Protein AF-A0A9D2HPB6-F1 (afdb_monomer_lite)

pLDDT: mean 78.41, std 18.16, range [33.0, 97.31]

Foldseek 3Di:
DQQDKDKDAAACVPADDCPCPVPDHFHDPVNVVVVVQVSCCVRVVFHWPDFPDKDFDATHHHGFIKIKDKDFDDVVVVPPDDDQFADWGKMKMWIAGPPDPVTGDTGMIGMITTGGPPDDDPDDD

InterPro domains:
  IPR029069 HotDog domain superfamily [SSF54637] (10-64)
  IPR054545 ApeI dehydratase-like [PF22818] (7-71)

Secondary structure (DSSP, 8-state):
-PPPPEEEE--HHHH--TTSSTTS----HHHHHHHHHHHHHHHHTS-EEEEEEEEE-SPPPTT-EEEEEEEPPPGGGT-S-S-TTSSPEEEEEEEEE-S-TTTPPEEEEEEEEEPPTT-------

Organism: NCBI:txid2838534

Structure (mmCIF, N/CA/C/O backbone):
data_AF-A0A9D2HPB6-F1
#
_entry.id   AF-A0A9D2HPB6-F1
#
loop_
_atom_site.group_PDB
_atom_site.id
_atom_site.type_symbol
_atom_site.label_atom_id
_atom_site.label_alt_id
_atom_site.label_comp_id
_atom_site.label_asym_id
_atom_site.label_entity_id
_atom_site.label_seq_id
_atom_site.pdbx_PDB_ins_code
_atom_site.Cartn_x
_atom_site.Cartn_y
_atom_site.Cartn_z
_atom_site.occupancy
_atom_site.B_iso_or_equiv
_atom_site.auth_seq_id
_atom_site.auth_comp_id
_atom_site.auth_asym_id
_atom_site.auth_atom_id
_atom_site.pdbx_PDB_model_num
ATOM 1 N N . MET A 1 1 ? -6.452 -11.604 15.422 1.00 51.53 1 MET A N 1
ATOM 2 C CA . MET A 1 1 ? -5.249 -12.047 14.684 1.00 51.53 1 MET A CA 1
ATOM 3 C C . MET A 1 1 ? -4.631 -10.817 14.036 1.00 51.53 1 MET A C 1
ATOM 5 O O . MET A 1 1 ? -5.397 -10.052 13.460 1.00 51.53 1 MET A O 1
ATOM 9 N N . PRO A 1 2 ? -3.322 -10.550 14.184 1.00 64.62 2 PRO A N 1
ATOM 10 C CA . PRO A 1 2 ? -2.700 -9.433 13.479 1.00 64.62 2 PRO A CA 1
ATOM 11 C C . PRO A 1 2 ? -2.823 -9.659 11.962 1.00 64.62 2 PRO A C 1
ATOM 13 O O . PRO A 1 2 ? -2.719 -10.808 11.519 1.00 64.62 2 PRO A O 1
ATOM 16 N N . PRO A 1 3 ? -3.077 -8.605 11.171 1.00 77.38 3 PRO A N 1
ATOM 17 C CA . PRO A 1 3 ? -3.176 -8.734 9.724 1.00 77.38 3 PRO A CA 1
ATOM 18 C C . PRO A 1 3 ? -1.850 -9.241 9.159 1.00 77.38 3 PRO A C 1
ATOM 20 O O . PRO A 1 3 ? -0.775 -8.746 9.509 1.00 77.38 3 PRO A O 1
ATOM 23 N N . GLN A 1 4 ? -1.943 -10.247 8.295 1.00 85.81 4 GLN A N 1
ATOM 24 C CA . GLN A 1 4 ? -0.778 -10.835 7.648 1.00 85.81 4 GLN A CA 1
ATOM 25 C C . GLN A 1 4 ? -0.176 -9.857 6.629 1.00 85.81 4 GLN A C 1
ATOM 27 O O . GLN A 1 4 ? -0.897 -9.009 6.088 1.00 85.81 4 GLN A O 1
ATOM 32 N N . PRO A 1 5 ? 1.135 -9.958 6.347 1.00 88.94 5 PRO A N 1
ATOM 33 C CA . PRO A 1 5 ? 1.723 -9.253 5.222 1.00 88.94 5 PRO A CA 1
ATOM 34 C C . PRO A 1 5 ? 1.014 -9.616 3.912 1.00 88.94 5 PRO A C 1
ATOM 36 O O . PRO A 1 5 ? 0.631 -10.767 3.708 1.00 88.94 5 PRO A O 1
ATOM 39 N N . VAL A 1 6 ? 0.857 -8.636 3.024 1.00 91.31 6 VAL A N 1
ATOM 40 C CA . VAL A 1 6 ? 0.159 -8.805 1.741 1.00 91.31 6 VAL A CA 1
ATOM 41 C C . VAL A 1 6 ? 1.174 -8.782 0.608 1.00 91.31 6 VAL A C 1
ATOM 43 O O . VAL A 1 6 ? 1.916 -7.809 0.463 1.00 91.31 6 VAL A O 1
ATOM 46 N N . ASP A 1 7 ? 1.200 -9.837 -0.203 1.00 92.12 7 ASP A N 1
ATOM 47 C CA . ASP A 1 7 ? 2.003 -9.866 -1.423 1.00 92.12 7 ASP A CA 1
ATOM 48 C C . ASP A 1 7 ? 1.349 -9.016 -2.515 1.00 92.12 7 ASP A C 1
ATOM 50 O O . ASP A 1 7 ? 0.141 -9.068 -2.745 1.00 92.12 7 ASP A O 1
ATOM 54 N N . MET A 1 8 ? 2.162 -8.201 -3.179 1.00 89.19 8 MET A N 1
ATOM 55 C CA . MET A 1 8 ? 1.727 -7.226 -4.171 1.00 89.19 8 MET A CA 1
ATOM 56 C C . MET A 1 8 ? 2.561 -7.336 -5.436 1.00 89.19 8 MET A C 1
ATOM 58 O O . MET A 1 8 ? 3.787 -7.467 -5.397 1.00 89.19 8 MET A O 1
ATOM 62 N N . ARG A 1 9 ? 1.881 -7.211 -6.577 1.00 87.31 9 ARG A N 1
ATOM 63 C CA . ARG A 1 9 ? 2.519 -7.110 -7.884 1.00 87.31 9 ARG A CA 1
ATOM 64 C C . ARG A 1 9 ? 1.809 -6.062 -8.723 1.00 87.31 9 ARG A C 1
ATOM 66 O O . ARG A 1 9 ? 0.603 -6.137 -8.939 1.00 87.31 9 ARG A O 1
ATOM 73 N N . PHE A 1 10 ? 2.573 -5.096 -9.215 1.00 82.06 10 PHE A N 1
ATOM 74 C CA . PHE A 1 10 ? 2.054 -4.013 -10.045 1.00 82.06 10 PHE A CA 1
ATOM 75 C C . PHE A 1 10 ? 2.195 -4.404 -11.513 1.00 82.06 10 PHE A C 1
ATOM 77 O O . PHE A 1 10 ? 3.288 -4.329 -12.072 1.00 82.06 10 PHE A O 1
ATOM 84 N N . ALA A 1 11 ? 1.116 -4.8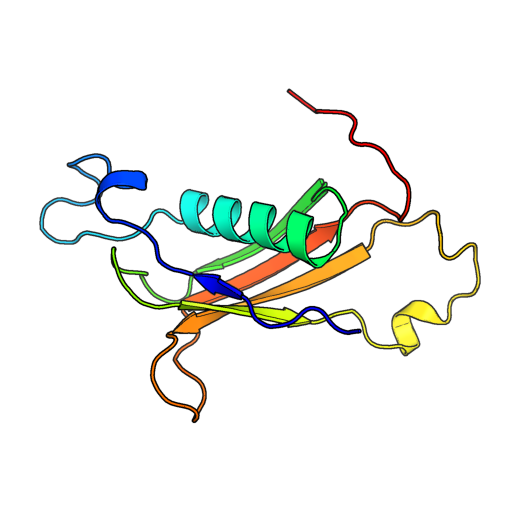95 -12.125 1.00 74.94 11 ALA A N 1
ATOM 85 C CA . ALA A 1 11 ? 1.149 -5.327 -13.519 1.00 74.94 11 ALA A CA 1
ATOM 86 C C . ALA A 1 11 ? 1.498 -4.148 -14.452 1.00 74.94 11 ALA A C 1
ATOM 88 O O . ALA A 1 11 ? 0.906 -3.077 -14.302 1.00 74.94 11 ALA A O 1
ATOM 89 N N . PRO A 1 12 ? 2.400 -4.332 -15.436 1.00 65.50 12 PRO A N 1
ATOM 90 C CA . PRO A 1 12 ? 2.790 -3.265 -16.359 1.00 65.50 12 PRO A CA 1
ATOM 91 C C . PRO A 1 12 ? 1.606 -2.617 -17.082 1.00 65.50 12 PRO A C 1
ATOM 93 O O . PRO A 1 12 ? 1.521 -1.399 -17.130 1.00 65.50 12 PRO A O 1
ATOM 96 N N . ALA A 1 13 ? 0.644 -3.411 -17.553 1.00 65.06 13 ALA A N 1
ATOM 97 C CA . ALA A 1 13 ? -0.509 -2.901 -18.296 1.00 65.06 13 ALA A CA 1
ATOM 98 C C . ALA A 1 13 ? -1.556 -2.172 -17.429 1.00 65.06 13 ALA A C 1
ATOM 100 O O . ALA A 1 13 ? -2.386 -1.444 -17.958 1.00 65.06 13 ALA A O 1
ATOM 101 N N . ALA A 1 14 ? -1.554 -2.373 -16.106 1.00 62.31 14 ALA A N 1
ATOM 102 C CA . ALA A 1 14 ? -2.636 -1.901 -15.237 1.00 62.31 14 ALA A CA 1
ATOM 103 C C . ALA A 1 14 ? -2.441 -0.464 -14.720 1.00 62.31 14 ALA A C 1
ATOM 105 O O . ALA A 1 14 ? -3.396 0.143 -14.242 1.00 62.31 14 ALA A O 1
ATOM 106 N N . PHE A 1 15 ? -1.218 0.072 -14.785 1.00 56.72 15 PHE A N 1
ATOM 107 C CA . PHE A 1 15 ? -0.860 1.328 -14.106 1.00 56.72 15 PHE A CA 1
ATOM 108 C C . PHE A 1 15 ? 0.022 2.262 -14.936 1.00 56.72 15 PHE A C 1
ATOM 110 O O . PHE A 1 15 ? 0.229 3.415 -14.558 1.00 56.72 15 PHE A O 1
ATOM 117 N N . MET A 1 16 ? 0.556 1.772 -16.053 1.00 61.06 16 MET A N 1
ATOM 118 C CA . MET A 1 16 ? 1.483 2.517 -16.887 1.00 61.06 16 MET A CA 1
ATOM 119 C C . MET A 1 16 ? 0.695 3.139 -18.033 1.00 61.06 16 MET A C 1
ATOM 121 O O . MET A 1 16 ? 0.278 2.444 -18.956 1.00 61.06 16 MET A O 1
ATOM 125 N N . ARG A 1 17 ? 0.507 4.460 -17.996 1.00 59.16 17 ARG A N 1
ATOM 126 C CA . ARG A 1 17 ? 0.392 5.193 -19.263 1.00 59.16 17 ARG A CA 1
ATOM 127 C C . ARG A 1 17 ? 1.732 4.995 -19.976 1.00 59.16 17 ARG A C 1
ATOM 129 O O . ARG A 1 17 ? 2.758 4.981 -19.292 1.00 59.16 17 ARG A O 1
ATOM 136 N N . GLU A 1 18 ? 1.723 4.812 -21.296 1.00 58.84 18 GLU A N 1
ATOM 137 C CA . GLU A 1 18 ? 2.926 4.499 -22.098 1.00 58.84 18 GLU A CA 1
ATOM 138 C C . GLU A 1 18 ? 4.111 5.450 -21.807 1.00 58.84 18 GLU A C 1
ATOM 140 O O . GLU A 1 18 ? 5.268 5.047 -21.908 1.00 58.84 18 GLU A O 1
ATOM 145 N N . ASP A 1 19 ? 3.824 6.649 -21.285 1.00 64.19 19 ASP A N 1
ATOM 146 C CA . ASP A 1 19 ? 4.781 7.717 -21.000 1.00 64.19 19 ASP A CA 1
ATOM 147 C C . ASP A 1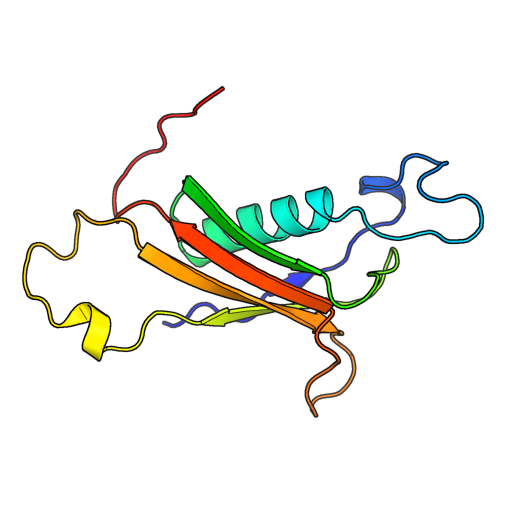 19 ? 5.174 7.906 -19.513 1.00 64.19 19 ASP A C 1
ATOM 149 O O . ASP A 1 19 ? 5.653 8.979 -19.142 1.00 64.19 19 ASP A O 1
ATOM 153 N N . HIS A 1 20 ? 4.996 6.923 -18.618 1.00 68.62 20 HIS A N 1
ATOM 154 C CA . HIS A 1 20 ? 5.439 7.039 -17.209 1.00 68.62 20 HIS A CA 1
ATOM 155 C C . HIS A 1 20 ? 6.502 6.003 -16.792 1.00 68.62 20 HIS A C 1
ATOM 157 O O . HIS A 1 20 ? 6.207 4.985 -16.177 1.00 68.62 20 HIS A O 1
ATOM 163 N N . PHE A 1 21 ? 7.788 6.206 -17.065 1.00 66.44 21 PHE A N 1
ATOM 164 C CA . PHE A 1 21 ? 8.402 7.205 -17.942 1.00 66.44 21 PHE A CA 1
ATOM 165 C C . PHE A 1 21 ? 9.029 6.482 -19.143 1.00 66.44 21 PHE A C 1
ATOM 167 O O . PHE A 1 21 ? 9.504 5.351 -18.960 1.00 66.44 21 PHE A O 1
ATOM 174 N N . PRO A 1 22 ? 9.104 7.098 -20.339 1.00 70.75 22 PRO A N 1
ATOM 175 C CA . PRO A 1 22 ? 9.765 6.483 -21.485 1.00 70.75 22 PRO A CA 1
ATOM 176 C C . PRO A 1 22 ? 11.201 6.068 -21.129 1.00 70.75 22 PRO A C 1
ATOM 178 O O . PRO A 1 22 ? 11.957 6.846 -20.551 1.00 70.75 22 PRO A O 1
ATOM 181 N N . GLY A 1 23 ? 11.569 4.816 -21.415 1.00 74.31 23 GLY A N 1
ATOM 182 C CA . GLY A 1 23 ? 12.905 4.261 -21.141 1.00 74.31 23 GLY A CA 1
ATOM 183 C C . GLY A 1 23 ? 13.231 3.957 -19.669 1.00 74.31 23 GLY A C 1
ATOM 184 O O . GLY A 1 23 ? 14.212 3.267 -19.398 1.00 74.31 23 GLY A O 1
ATOM 185 N N . ALA A 1 24 ? 12.415 4.398 -18.707 1.00 79.12 24 ALA A N 1
ATOM 186 C CA . ALA A 1 24 ? 12.643 4.170 -17.279 1.00 79.12 24 ALA A CA 1
ATOM 187 C C . ALA A 1 24 ? 11.328 3.911 -16.516 1.00 79.12 24 ALA A C 1
ATOM 189 O O . ALA A 1 24 ? 10.991 4.659 -15.594 1.00 79.12 24 ALA A O 1
ATOM 190 N N . PRO A 1 25 ? 10.592 2.834 -16.844 1.00 82.38 25 PRO A N 1
ATOM 191 C CA . PRO A 1 25 ? 9.271 2.580 -16.286 1.00 82.38 25 PRO A CA 1
ATOM 192 C C . PRO A 1 25 ? 9.300 2.436 -14.758 1.00 82.38 25 PRO A C 1
ATOM 194 O O . PRO A 1 25 ? 10.102 1.668 -14.208 1.00 82.38 25 PRO A O 1
ATOM 197 N N . CYS A 1 26 ? 8.419 3.151 -14.060 1.00 87.50 26 CYS 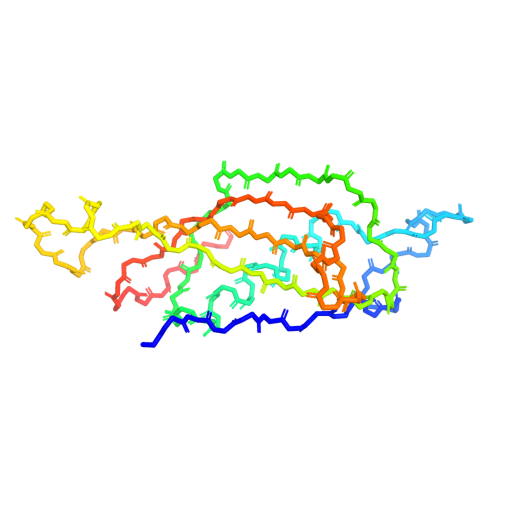A N 1
ATOM 198 C CA . CYS A 1 26 ? 8.225 3.016 -12.620 1.00 87.50 26 CYS A CA 1
ATOM 199 C C . CYS A 1 26 ? 6.747 3.168 -12.253 1.00 87.50 26 CYS A C 1
ATOM 201 O O . CYS A 1 26 ? 5.972 3.801 -12.958 1.00 87.50 26 CYS A O 1
ATOM 203 N N . VAL A 1 27 ? 6.347 2.545 -11.149 1.00 88.81 27 VAL A N 1
ATOM 204 C CA . VAL A 1 27 ? 4.970 2.614 -10.663 1.00 88.81 27 VAL A CA 1
ATOM 205 C C . VAL A 1 27 ? 4.735 3.993 -10.031 1.00 88.81 27 VAL A C 1
ATOM 207 O O . VAL A 1 27 ? 5.490 4.365 -9.124 1.00 88.81 27 VAL A O 1
ATOM 210 N N . PRO A 1 28 ? 3.684 4.734 -10.436 1.00 89.75 28 PRO A N 1
ATOM 211 C CA . PRO A 1 28 ? 3.347 6.012 -9.821 1.00 89.75 28 PRO A CA 1
ATOM 212 C C . PRO A 1 28 ? 3.091 5.879 -8.315 1.00 89.75 28 PRO A C 1
ATOM 214 O O . PRO A 1 28 ? 2.433 4.937 -7.865 1.00 89.75 28 PRO A O 1
ATOM 217 N N . GLY A 1 29 ? 3.511 6.875 -7.530 1.00 90.88 29 GLY A N 1
ATOM 218 C CA . GLY A 1 29 ? 3.266 6.896 -6.081 1.00 90.88 29 GLY A CA 1
ATOM 219 C C . GLY A 1 29 ? 1.778 6.804 -5.712 1.00 90.88 29 GLY A C 1
ATOM 220 O O . GLY A 1 29 ? 1.425 6.126 -4.752 1.00 90.88 29 GLY A O 1
ATOM 221 N N . SER A 1 30 ? 0.890 7.401 -6.512 1.00 90.94 30 SER A N 1
ATOM 222 C CA . SER A 1 30 ? -0.567 7.295 -6.342 1.00 90.94 30 SER A CA 1
ATOM 223 C C . SER A 1 30 ? -1.085 5.862 -6.498 1.00 90.94 30 SER A C 1
ATOM 225 O O . SER A 1 30 ? -1.956 5.446 -5.739 1.00 90.94 30 SER A O 1
ATOM 227 N N . CYS A 1 31 ? -0.516 5.075 -7.417 1.00 90.44 31 CYS A N 1
ATOM 228 C CA . CYS A 1 31 ? -0.871 3.664 -7.594 1.00 90.44 31 CYS A CA 1
ATOM 229 C C . CYS A 1 31 ? -0.429 2.824 -6.390 1.00 90.44 31 CYS A C 1
ATOM 231 O O . CYS A 1 31 ? -1.152 1.923 -5.963 1.00 90.44 31 CYS A O 1
ATOM 233 N N . LEU A 1 32 ? 0.730 3.147 -5.803 1.00 92.56 32 LEU A N 1
ATOM 234 C CA . LEU A 1 32 ? 1.183 2.519 -4.559 1.00 92.56 32 LEU A CA 1
ATOM 235 C C . LEU A 1 32 ? 0.225 2.837 -3.403 1.00 92.56 32 LEU A C 1
ATOM 237 O O . LEU A 1 32 ? -0.151 1.931 -2.663 1.00 92.56 32 LEU A O 1
ATOM 241 N N . LEU A 1 33 ? -0.199 4.097 -3.261 1.00 94.56 33 LEU A N 1
ATOM 242 C CA . LEU A 1 33 ? -1.138 4.503 -2.210 1.00 94.56 33 LEU A CA 1
ATOM 243 C C . LEU A 1 33 ? -2.514 3.860 -2.375 1.00 94.56 33 LEU A C 1
ATOM 245 O O . LEU A 1 33 ? -3.082 3.409 -1.387 1.00 94.56 33 LEU A O 1
ATOM 249 N N . GLU A 1 34 ? -3.023 3.751 -3.600 1.00 93.44 34 GLU A N 1
ATOM 250 C CA . GLU A 1 34 ? -4.289 3.067 -3.870 1.00 93.44 34 GLU A CA 1
ATOM 251 C C . GLU A 1 34 ? -4.207 1.565 -3.549 1.00 93.44 34 GLU A C 1
ATOM 253 O O . GLU A 1 34 ? -5.125 1.006 -2.947 1.00 93.44 34 GLU A O 1
ATOM 258 N N . ALA A 1 35 ? -3.090 0.905 -3.876 1.00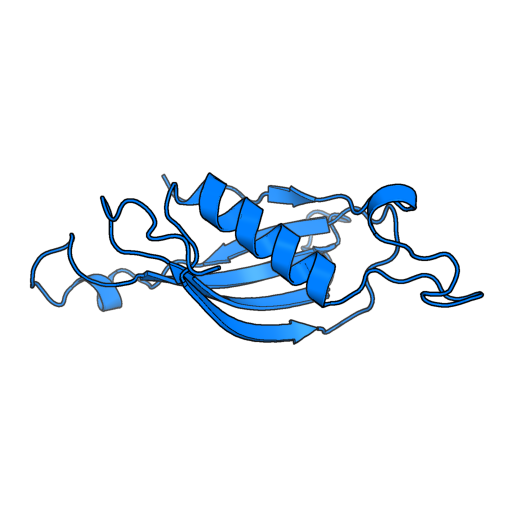 92.69 35 ALA A N 1
ATOM 259 C CA . ALA A 1 35 ? -2.870 -0.493 -3.505 1.00 92.69 35 ALA A CA 1
ATOM 260 C C . ALA A 1 35 ? -2.786 -0.677 -1.981 1.00 92.69 35 ALA A C 1
ATOM 262 O O . ALA A 1 35 ? -3.398 -1.595 -1.435 1.00 92.69 35 ALA A O 1
ATOM 263 N N . VAL A 1 36 ? -2.082 0.224 -1.287 1.00 94.44 36 VAL A N 1
ATOM 264 C CA . VAL A 1 36 ? -2.017 0.260 0.181 1.00 94.44 36 VAL A CA 1
ATOM 265 C C . VAL A 1 36 ? -3.406 0.481 0.784 1.00 94.44 36 VAL A C 1
ATOM 267 O O . VAL A 1 36 ? -3.773 -0.230 1.717 1.00 94.44 36 VAL A O 1
ATOM 270 N N . ARG A 1 37 ? -4.200 1.408 0.232 1.00 94.88 37 ARG A N 1
ATOM 271 C CA . ARG A 1 37 ? -5.573 1.692 0.668 1.00 94.88 37 ARG A CA 1
ATOM 272 C C . ARG A 1 37 ? -6.447 0.445 0.569 1.00 94.88 37 ARG A C 1
ATOM 274 O O . ARG A 1 37 ? -6.996 0.014 1.577 1.00 94.88 37 ARG A O 1
ATOM 281 N N . ARG A 1 38 ? -6.518 -0.178 -0.613 1.00 93.44 38 ARG A N 1
ATOM 282 C CA . ARG A 1 38 ? -7.317 -1.397 -0.842 1.00 93.44 38 ARG A CA 1
ATOM 283 C C . ARG A 1 38 ? -6.888 -2.543 0.066 1.00 93.44 38 ARG A C 1
ATOM 285 O O . ARG A 1 38 ? -7.736 -3.215 0.646 1.00 93.44 38 ARG A O 1
ATOM 292 N N . ALA A 1 39 ? -5.581 -2.752 0.216 1.00 92.94 39 ALA A N 1
ATOM 293 C CA . ALA A 1 39 ? -5.061 -3.809 1.073 1.00 92.94 39 ALA A CA 1
ATOM 294 C C . ALA A 1 39 ? -5.361 -3.550 2.554 1.00 92.94 39 ALA A C 1
ATOM 296 O O . ALA A 1 39 ? -5.670 -4.493 3.276 1.00 92.94 39 ALA A O 1
ATOM 297 N N . ALA A 1 40 ? -5.321 -2.294 3.007 1.00 91.75 40 ALA A N 1
ATOM 298 C CA . ALA A 1 40 ? -5.706 -1.936 4.367 1.00 91.75 40 ALA A CA 1
ATOM 299 C C . ALA A 1 40 ? -7.209 -2.158 4.590 1.00 91.75 40 ALA A C 1
ATOM 301 O O . ALA A 1 40 ? -7.597 -2.796 5.565 1.00 91.75 40 ALA A O 1
ATOM 302 N N . GLU A 1 41 ? -8.061 -1.707 3.671 1.00 91.94 41 GLU A N 1
ATOM 303 C CA . GLU A 1 41 ? -9.511 -1.901 3.787 1.00 91.94 41 GLU A CA 1
ATOM 304 C C . GLU A 1 41 ? -9.894 -3.378 3.866 1.00 91.94 41 GLU A C 1
ATOM 306 O O . GLU A 1 41 ? -10.739 -3.754 4.678 1.00 91.94 41 GLU A O 1
ATOM 311 N N . GLN A 1 42 ? -9.217 -4.224 3.087 1.00 90.50 42 GLN A N 1
ATOM 312 C CA . GLN A 1 42 ? -9.379 -5.675 3.138 1.00 90.50 42 GLN A CA 1
ATOM 313 C C . GLN A 1 42 ? -8.831 -6.273 4.440 1.00 90.50 42 GLN A C 1
ATOM 315 O O . GLN A 1 42 ? -9.528 -7.036 5.105 1.00 90.50 42 GLN A O 1
ATOM 320 N N . ALA A 1 43 ? -7.604 -5.919 4.832 1.00 89.12 43 ALA A N 1
ATOM 321 C CA . ALA A 1 43 ? -6.933 -6.492 5.999 1.00 89.12 43 ALA A CA 1
ATOM 322 C C . ALA A 1 43 ? -7.604 -6.118 7.330 1.00 89.12 43 ALA A C 1
ATOM 324 O O . ALA A 1 43 ? -7.566 -6.898 8.281 1.00 89.12 43 ALA A O 1
ATOM 325 N N . PHE A 1 44 ? -8.208 -4.929 7.404 1.00 87.06 44 PHE A N 1
ATOM 326 C CA . PHE A 1 44 ? -8.829 -4.400 8.618 1.00 87.06 44 PHE A CA 1
ATOM 327 C C . PHE A 1 44 ? -10.360 -4.393 8.581 1.00 87.06 44 PHE A C 1
ATOM 329 O O . PHE A 1 44 ? -10.971 -4.038 9.590 1.00 87.06 44 PHE A O 1
ATOM 336 N N . ALA A 1 45 ? -10.975 -4.764 7.450 1.00 88.69 45 ALA A N 1
ATOM 337 C CA . ALA A 1 45 ? -12.421 -4.706 7.218 1.00 88.69 45 ALA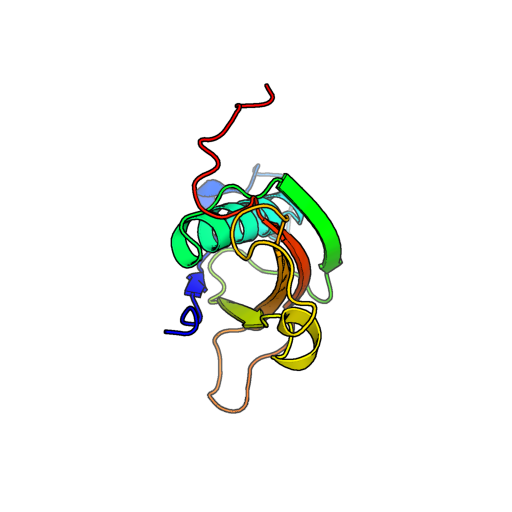 A CA 1
ATOM 338 C C . ALA A 1 45 ? -13.036 -3.336 7.582 1.00 88.69 45 ALA A C 1
ATOM 340 O O . ALA A 1 45 ? -14.115 -3.251 8.170 1.00 88.69 45 ALA A O 1
ATOM 341 N N . ARG A 1 46 ? -12.307 -2.253 7.281 1.00 87.62 46 ARG A N 1
ATOM 342 C CA . ARG A 1 46 ? -12.638 -0.869 7.658 1.00 87.62 46 ARG A CA 1
ATOM 343 C C . ARG A 1 46 ? -12.221 0.097 6.551 1.00 87.62 46 ARG A C 1
ATOM 345 O O . ARG A 1 46 ? -11.104 -0.046 6.062 1.00 87.62 46 ARG A O 1
ATOM 352 N N . PRO A 1 47 ? -13.039 1.107 6.210 1.00 91.62 47 PRO A N 1
ATOM 353 C CA . PRO A 1 47 ? -12.643 2.151 5.270 1.00 91.62 47 PRO A CA 1
ATOM 354 C C . PRO A 1 47 ? -11.369 2.879 5.711 1.00 91.62 47 PRO A C 1
ATOM 356 O O . PRO A 1 47 ? -11.201 3.183 6.899 1.00 91.62 47 PRO A O 1
ATOM 359 N N . VAL A 1 48 ? -10.505 3.214 4.754 1.00 92.88 48 VAL A N 1
ATOM 360 C CA . VAL A 1 48 ? -9.416 4.172 4.975 1.00 92.88 48 VAL A CA 1
ATOM 361 C C . VAL A 1 48 ? -9.992 5.575 4.828 1.00 92.88 48 VAL A C 1
ATOM 363 O O . VAL A 1 48 ? -10.570 5.908 3.800 1.00 92.88 48 VAL A O 1
ATOM 366 N N . LEU A 1 49 ? -9.829 6.402 5.858 1.00 94.12 49 LEU A N 1
ATOM 367 C CA . LEU A 1 49 ? -10.284 7.792 5.863 1.00 94.12 49 LEU A CA 1
ATOM 368 C C . LEU A 1 49 ? -9.263 8.718 5.201 1.00 94.12 49 LEU A C 1
ATOM 370 O O . LEU A 1 49 ? -9.636 9.616 4.458 1.00 94.12 49 LEU A O 1
ATOM 374 N N . GLU A 1 50 ? -7.974 8.507 5.476 1.00 93.50 50 GLU A N 1
ATOM 375 C CA . GLU A 1 50 ? -6.895 9.289 4.869 1.00 93.50 50 GLU A CA 1
ATOM 376 C C . GLU A 1 50 ? -5.547 8.557 4.930 1.00 93.50 50 GLU A C 1
ATOM 378 O O . GLU A 1 50 ? -5.323 7.666 5.761 1.00 93.50 50 GLU A O 1
ATOM 383 N N . VAL A 1 51 ? -4.615 9.027 4.100 1.00 94.31 51 VAL A N 1
ATOM 384 C CA . VAL A 1 51 ? -3.179 8.770 4.237 1.00 94.31 51 VAL A CA 1
ATOM 385 C C . VAL A 1 51 ? -2.560 9.945 4.997 1.00 94.31 51 VAL A C 1
ATOM 387 O O . VAL A 1 51 ? -2.430 11.030 4.439 1.00 94.31 51 VAL A O 1
ATOM 390 N N . THR A 1 52 ? -2.175 9.755 6.262 1.00 94.00 52 THR A N 1
ATOM 391 C CA . THR A 1 52 ? -1.594 10.837 7.085 1.00 94.00 52 THR A CA 1
ATOM 392 C C . THR A 1 52 ? -0.144 11.128 6.721 1.00 94.00 52 THR A C 1
ATOM 394 O O . THR A 1 52 ? 0.326 12.253 6.858 1.00 94.00 52 THR A O 1
ATOM 397 N N . GLN A 1 53 ? 0.590 10.107 6.278 1.00 95.31 53 GLN A N 1
ATOM 398 C CA . GLN A 1 53 ? 1.979 10.239 5.862 1.00 95.31 53 GLN A CA 1
ATOM 399 C C . GLN A 1 53 ? 2.308 9.190 4.802 1.00 95.31 53 GLN A C 1
ATOM 401 O O . GLN A 1 53 ? 1.922 8.031 4.933 1.00 95.31 53 GLN A O 1
ATOM 406 N N . ALA A 1 54 ? 3.099 9.571 3.802 1.00 96.75 54 ALA A N 1
ATOM 407 C CA . ALA A 1 54 ? 3.704 8.649 2.851 1.00 96.75 54 ALA A CA 1
ATOM 408 C C . ALA A 1 54 ? 5.124 9.104 2.503 1.00 96.75 54 ALA A C 1
ATOM 410 O O . ALA A 1 54 ? 5.375 10.288 2.284 1.00 96.75 54 ALA A O 1
ATOM 411 N N . ARG A 1 55 ? 6.066 8.162 2.464 1.00 97.31 55 ARG A N 1
ATOM 412 C CA . ARG A 1 55 ? 7.458 8.386 2.065 1.00 97.31 55 ARG A CA 1
ATOM 413 C C . ARG A 1 55 ? 7.869 7.309 1.070 1.00 97.31 55 ARG A C 1
ATOM 415 O O . ARG A 1 55 ? 7.941 6.133 1.423 1.00 97.31 55 ARG A O 1
ATOM 422 N N . PHE A 1 56 ? 8.171 7.718 -0.158 1.00 96.25 56 PHE A N 1
ATOM 423 C CA . PHE A 1 56 ? 8.703 6.847 -1.205 1.00 96.25 56 PHE A CA 1
ATOM 424 C C . PHE A 1 56 ? 10.230 6.864 -1.132 1.00 96.25 56 PHE A C 1
ATOM 426 O O . PHE A 1 56 ? 10.849 7.923 -1.201 1.00 96.25 56 PHE A O 1
ATOM 433 N N . ARG A 1 57 ? 10.839 5.699 -0.909 1.00 95.44 57 ARG A N 1
ATOM 434 C CA . ARG A 1 57 ? 12.284 5.558 -0.672 1.00 95.44 57 ARG A CA 1
ATOM 435 C C . ARG A 1 57 ? 13.025 5.080 -1.913 1.00 95.44 57 ARG A C 1
ATOM 437 O O . ARG A 1 57 ? 14.177 5.454 -2.110 1.00 95.44 57 ARG A O 1
ATOM 444 N N . ARG A 1 58 ? 12.382 4.234 -2.719 1.00 93.56 58 ARG A N 1
ATOM 445 C CA . ARG A 1 58 ? 12.936 3.656 -3.947 1.00 93.56 58 ARG A CA 1
ATOM 446 C C . ARG A 1 58 ? 11.845 3.525 -4.999 1.00 93.56 58 ARG A C 1
ATOM 448 O O . ARG A 1 58 ? 10.670 3.384 -4.662 1.00 93.56 58 ARG A O 1
ATOM 455 N N . PHE A 1 59 ? 12.246 3.546 -6.267 1.00 91.44 59 PHE A N 1
ATOM 456 C CA . PHE A 1 59 ? 11.328 3.268 -7.363 1.00 91.44 59 PHE A CA 1
ATOM 457 C C . PHE A 1 59 ? 10.885 1.812 -7.332 1.00 91.44 59 PHE A C 1
ATOM 459 O O . PHE A 1 59 ? 11.709 0.907 -7.216 1.00 91.44 59 PHE A O 1
ATOM 466 N N . VAL A 1 60 ? 9.582 1.611 -7.495 1.00 90.38 60 VAL A N 1
ATOM 467 C CA . VAL A 1 60 ? 9.004 0.296 -7.748 1.00 90.38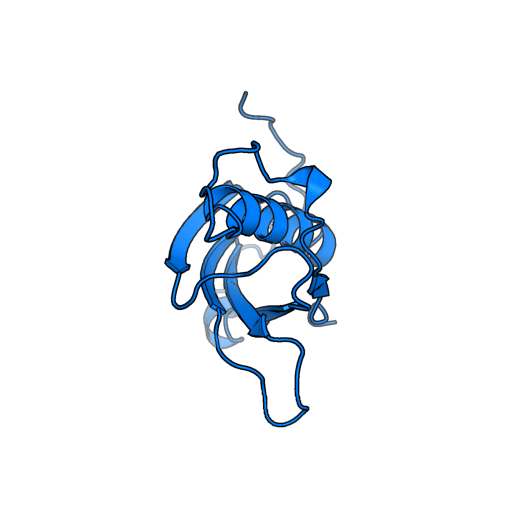 60 VAL A CA 1
ATOM 468 C C . VAL A 1 60 ? 8.912 0.117 -9.256 1.00 90.38 60 VAL A C 1
ATOM 470 O O . VAL A 1 60 ? 8.368 0.975 -9.953 1.00 90.38 60 VAL A O 1
ATOM 473 N N . ARG A 1 61 ? 9.470 -0.973 -9.779 1.00 88.50 61 ARG A N 1
ATOM 474 C CA . ARG A 1 61 ? 9.383 -1.322 -11.199 1.00 88.50 61 ARG A CA 1
ATOM 475 C C . ARG A 1 61 ? 8.094 -2.100 -11.477 1.00 88.50 61 ARG A C 1
ATOM 477 O O . ARG A 1 61 ? 7.654 -2.877 -10.627 1.00 88.50 61 ARG A O 1
ATOM 484 N N . PRO A 1 62 ? 7.493 -1.957 -12.666 1.00 86.94 62 PRO A N 1
ATOM 485 C CA . PRO A 1 62 ? 6.401 -2.831 -13.068 1.00 86.94 62 PRO A CA 1
ATOM 486 C C . PRO A 1 62 ? 6.801 -4.307 -13.003 1.00 86.94 62 PRO A C 1
ATOM 488 O O . PRO A 1 62 ? 7.909 -4.686 -13.371 1.00 86.94 62 PRO A O 1
ATOM 491 N N . GLY A 1 63 ? 5.899 -5.147 -12.507 1.00 85.81 63 GLY A N 1
ATOM 492 C CA . GLY A 1 63 ? 6.119 -6.580 -12.331 1.00 85.81 63 GLY A CA 1
ATOM 493 C C . GLY A 1 63 ? 7.006 -6.962 -11.142 1.00 85.81 63 GLY A C 1
ATOM 494 O O . GLY A 1 63 ? 7.067 -8.158 -10.845 1.00 85.81 63 GLY A O 1
ATOM 495 N N . GLN A 1 64 ? 7.632 -5.996 -10.454 1.00 87.81 64 GLN A N 1
ATOM 496 C CA . GLN A 1 64 ? 8.426 -6.228 -9.246 1.00 87.81 64 GLN A CA 1
ATOM 497 C C . GLN A 1 64 ? 7.557 -6.852 -8.151 1.00 87.81 64 GLN A C 1
ATOM 499 O O . GLN A 1 64 ? 6.430 -6.414 -7.910 1.00 87.81 64 GLN A O 1
ATOM 504 N N . ALA A 1 65 ? 8.085 -7.889 -7.502 1.00 90.25 65 ALA A N 1
ATOM 505 C CA . ALA A 1 65 ? 7.432 -8.525 -6.370 1.00 90.25 65 ALA A CA 1
ATOM 506 C C . ALA A 1 65 ? 7.661 -7.687 -5.106 1.00 90.25 65 ALA A C 1
ATOM 508 O O . ALA A 1 65 ? 8.803 -7.400 -4.727 1.00 90.25 65 ALA A O 1
ATOM 509 N N . CYS A 1 66 ? 6.570 -7.298 -4.455 1.00 92.12 66 CYS A N 1
ATOM 510 C CA . CYS A 1 66 ? 6.586 -6.489 -3.247 1.00 92.12 66 CYS A CA 1
ATOM 511 C C . CYS A 1 66 ? 5.767 -7.160 -2.145 1.00 92.12 66 CYS A C 1
ATOM 513 O O . CYS A 1 66 ? 4.857 -7.936 -2.420 1.00 92.12 66 CYS A O 1
ATOM 515 N N . ARG A 1 67 ? 6.060 -6.812 -0.895 1.00 93.75 67 ARG A N 1
ATOM 516 C CA . ARG A 1 67 ? 5.301 -7.251 0.274 1.00 93.75 67 ARG A CA 1
ATOM 517 C C . ARG A 1 67 ? 4.981 -6.060 1.166 1.00 93.75 67 ARG A C 1
ATOM 519 O O . ARG A 1 67 ? 5.866 -5.267 1.498 1.00 93.75 67 ARG A O 1
ATOM 526 N N . LEU A 1 68 ? 3.712 -5.924 1.529 1.00 93.81 68 LEU A N 1
ATOM 527 C CA . LEU A 1 68 ? 3.201 -4.870 2.394 1.00 93.81 68 LEU A CA 1
ATOM 528 C C . LEU A 1 68 ? 3.051 -5.389 3.822 1.00 93.81 68 LEU A C 1
ATOM 530 O O . LEU A 1 68 ? 2.428 -6.420 4.052 1.00 93.81 68 LEU A O 1
ATOM 534 N N . TYR A 1 69 ? 3.608 -4.652 4.774 1.00 93.12 69 TYR A N 1
ATOM 535 C CA . TYR A 1 69 ? 3.586 -4.963 6.197 1.00 93.12 69 TYR A CA 1
ATOM 536 C C . TYR A 1 69 ? 2.791 -3.914 6.962 1.00 93.12 69 TYR A C 1
ATOM 538 O O . TYR A 1 69 ? 2.854 -2.725 6.639 1.00 93.12 69 TYR A O 1
ATOM 546 N N . TRP A 1 70 ? 2.130 -4.352 8.030 1.00 92.25 70 TRP A N 1
ATOM 547 C CA . TRP A 1 70 ? 1.329 -3.511 8.913 1.00 92.25 70 TRP A CA 1
ATOM 548 C C . TRP A 1 70 ? 1.955 -3.429 10.300 1.00 92.25 70 TRP A C 1
ATOM 550 O O . TRP A 1 70 ? 2.467 -4.419 10.823 1.00 92.25 70 TRP A O 1
ATOM 560 N N . LYS A 1 71 ? 1.859 -2.261 10.929 1.00 89.19 71 LYS A N 1
ATOM 561 C CA . LYS A 1 71 ? 2.160 -2.076 12.345 1.00 89.19 71 LYS A CA 1
ATOM 562 C C . LYS A 1 71 ? 0.981 -1.380 13.009 1.00 89.19 71 LYS A C 1
ATOM 564 O O . LYS A 1 71 ? 0.650 -0.240 12.683 1.00 89.19 71 LYS A O 1
ATOM 569 N N . LEU A 1 72 ? 0.357 -2.095 13.937 1.00 82.06 72 LEU A N 1
ATOM 570 C CA . LEU A 1 72 ? -0.683 -1.556 14.802 1.00 82.06 72 LEU A CA 1
ATOM 571 C C . LEU A 1 72 ? -0.058 -0.707 15.923 1.00 82.06 72 LEU A C 1
ATOM 573 O O . LEU A 1 72 ? 1.090 -0.962 16.310 1.00 82.06 72 LEU A O 1
ATOM 577 N N . PRO A 1 73 ? -0.792 0.276 16.471 1.00 72.94 73 PRO A N 1
ATOM 578 C CA . PRO A 1 73 ? -0.407 0.940 17.709 1.00 72.94 73 PRO A CA 1
ATOM 579 C C . PRO A 1 73 ? -0.213 -0.108 18.812 1.00 72.94 73 PRO A C 1
ATOM 581 O O . PRO A 1 73 ? -0.980 -1.066 18.902 1.00 72.94 73 PRO A O 1
ATOM 584 N N . GLY A 1 74 ? 0.830 0.045 19.631 1.00 62.56 74 GLY A N 1
ATOM 585 C CA . GLY A 1 74 ? 1.081 -0.874 20.742 1.00 62.56 74 GLY A CA 1
ATOM 586 C C . GLY A 1 74 ? -0.040 -0.837 21.795 1.00 62.56 74 GLY A C 1
ATOM 587 O O . GLY A 1 74 ? -0.782 0.144 21.858 1.00 62.56 74 GLY A O 1
ATOM 588 N N . PRO A 1 75 ? -0.140 -1.857 22.668 1.00 53.38 75 PRO A N 1
ATOM 589 C CA . PRO A 1 75 ? -1.211 -1.978 23.665 1.00 53.38 75 PRO A CA 1
ATOM 590 C C . PRO A 1 75 ? -1.318 -0.770 24.613 1.00 53.38 75 PRO A C 1
ATOM 592 O O . PRO A 1 75 ? -2.416 -0.418 25.029 1.00 53.38 75 PRO A O 1
ATOM 595 N N . ALA A 1 76 ? -0.217 -0.058 24.877 1.00 46.47 76 ALA A N 1
ATOM 596 C CA . ALA A 1 76 ? -0.223 1.164 25.686 1.00 46.47 76 ALA A CA 1
ATOM 597 C C . ALA A 1 76 ? -1.024 2.328 25.062 1.00 46.47 76 ALA A C 1
ATOM 599 O O . ALA A 1 76 ? -1.501 3.191 25.789 1.00 46.47 76 ALA A O 1
ATOM 600 N N . ALA A 1 77 ? -1.218 2.348 23.738 1.00 47.47 77 ALA A N 1
ATOM 601 C CA . ALA A 1 77 ? -2.074 3.334 23.070 1.00 47.47 77 ALA A CA 1
ATOM 602 C C . ALA A 1 77 ? -3.571 2.965 23.129 1.00 47.47 77 ALA A C 1
ATOM 604 O O . ALA A 1 77 ? -4.418 3.807 22.846 1.00 47.47 77 ALA A O 1
ATOM 605 N N . VAL A 1 78 ? -3.895 1.717 23.491 1.00 49.78 78 VAL A N 1
ATOM 606 C CA . VAL A 1 78 ? -5.265 1.179 23.572 1.00 49.78 78 VAL A CA 1
ATOM 607 C C . VAL A 1 78 ? -5.818 1.253 25.009 1.00 49.78 78 VAL A C 1
ATOM 609 O O . VAL A 1 78 ? -7.019 1.143 25.216 1.00 49.78 78 VAL A O 1
ATOM 612 N N . MET A 1 79 ? -4.967 1.506 26.013 1.00 38.06 79 MET A N 1
ATOM 613 C CA . MET A 1 79 ? -5.327 1.497 27.443 1.00 38.06 79 MET A CA 1
ATOM 614 C C . MET A 1 79 ? -6.002 2.774 27.979 1.00 38.06 79 MET A C 1
ATOM 616 O O . MET A 1 79 ? -6.265 2.869 29.178 1.00 38.06 79 MET A O 1
ATOM 620 N N . SER A 1 80 ? -6.336 3.741 27.126 1.00 45.12 80 SER A N 1
ATOM 621 C CA . SER A 1 80 ? -7.197 4.862 27.518 1.00 45.12 80 SER A CA 1
ATOM 622 C C . SER A 1 80 ? -8.654 4.419 27.406 1.00 45.12 80 SER A C 1
ATOM 624 O O . SER A 1 80 ? -9.290 4.615 26.374 1.00 45.12 80 SER A O 1
ATOM 626 N N . GLY A 1 81 ? -9.154 3.751 28.446 1.00 40.72 81 GLY A N 1
ATOM 627 C CA . GLY A 1 81 ? -10.518 3.233 28.526 1.00 40.72 81 GLY A CA 1
ATOM 628 C C . GLY A 1 81 ? -11.586 4.305 28.289 1.00 40.72 81 GLY A C 1
ATOM 629 O O . GLY A 1 81 ? -12.006 4.992 29.212 1.00 40.72 81 GLY A O 1
ATOM 630 N N . ALA A 1 82 ? -12.046 4.413 27.046 1.00 38.12 82 ALA A N 1
ATOM 631 C CA . ALA A 1 82 ? -13.278 5.076 26.650 1.00 38.12 82 ALA A CA 1
ATOM 632 C C . ALA A 1 82 ? -13.721 4.467 25.310 1.00 38.12 82 ALA A C 1
ATOM 634 O O . ALA A 1 82 ? -13.081 4.695 24.291 1.00 38.12 82 ALA A O 1
ATOM 635 N N . ALA A 1 83 ? -14.783 3.655 25.333 1.00 42.97 83 ALA A N 1
ATOM 636 C CA . ALA A 1 83 ? -15.504 3.136 24.164 1.00 42.97 83 ALA A CA 1
ATOM 637 C C . ALA A 1 83 ? -14.621 2.695 22.969 1.00 42.97 83 ALA A C 1
ATOM 639 O O . ALA A 1 83 ? -14.437 3.426 21.995 1.00 42.97 83 ALA A O 1
ATOM 640 N N . GLU A 1 84 ? -14.171 1.438 22.996 1.00 48.41 84 GLU A N 1
ATOM 641 C CA . GLU A 1 84 ? -13.341 0.758 21.978 1.00 48.41 84 GLU A CA 1
ATOM 642 C C . GLU A 1 84 ? -13.931 0.749 20.538 1.00 48.41 84 GLU A C 1
ATOM 644 O O . GLU A 1 84 ? -13.305 0.276 19.591 1.00 48.41 84 GLU A O 1
ATOM 649 N N . ALA A 1 85 ? -15.130 1.307 20.340 1.00 51.53 85 ALA A N 1
ATOM 650 C CA . ALA A 1 85 ? -15.869 1.315 19.081 1.00 51.53 85 ALA A CA 1
ATOM 651 C C . ALA A 1 85 ? -15.946 2.682 18.365 1.00 51.53 85 ALA A C 1
ATOM 653 O O . ALA A 1 85 ? -16.435 2.718 17.241 1.00 51.53 85 ALA A O 1
ATOM 654 N N . ALA A 1 86 ? -15.486 3.796 18.954 1.00 60.16 86 ALA A N 1
ATOM 655 C CA . ALA A 1 86 ? -15.842 5.134 18.443 1.00 60.16 86 ALA A CA 1
ATOM 656 C C . ALA A 1 86 ? -14.718 5.928 17.751 1.00 60.16 86 ALA A C 1
ATOM 658 O O . ALA A 1 86 ? -15.006 6.936 17.105 1.00 60.16 86 ALA A O 1
ATOM 659 N N . LEU A 1 87 ? -13.451 5.514 17.861 1.00 70.44 87 LEU A N 1
ATOM 660 C CA . LEU A 1 87 ? -12.328 6.324 17.373 1.00 70.44 87 LEU A CA 1
ATOM 661 C C . LEU A 1 87 ? -11.661 5.746 16.115 1.00 70.44 87 LEU A C 1
ATOM 663 O O . LEU A 1 87 ? -11.485 4.527 16.005 1.00 70.44 87 LEU A O 1
ATOM 667 N N . PRO A 1 88 ? -11.257 6.610 15.163 1.00 80.38 88 PRO A N 1
ATOM 668 C CA . PRO A 1 88 ? -10.416 6.208 14.048 1.00 80.38 88 PRO A CA 1
ATOM 669 C C . PRO A 1 88 ? -9.105 5.570 14.519 1.00 80.38 88 PRO A C 1
ATOM 671 O O . PRO A 1 88 ? -8.468 6.047 15.458 1.00 80.38 88 PRO A O 1
ATOM 674 N N . VAL A 1 89 ? -8.670 4.518 13.828 1.00 85.12 89 VAL A N 1
ATOM 675 C CA . VAL A 1 89 ? -7.454 3.768 14.172 1.00 85.12 89 VAL A CA 1
ATOM 676 C C . VAL A 1 89 ? -6.312 4.206 13.269 1.00 85.12 89 VAL A C 1
ATOM 678 O O . VAL A 1 89 ? -6.439 4.178 12.047 1.00 85.12 89 VAL A O 1
ATOM 681 N N . ARG A 1 90 ? -5.171 4.582 13.854 1.00 90.00 90 ARG A N 1
ATOM 682 C CA . ARG A 1 90 ? -3.946 4.842 13.091 1.00 90.00 90 ARG A CA 1
ATOM 683 C C . ARG A 1 90 ? -3.192 3.540 12.849 1.00 90.00 90 ARG A C 1
ATOM 685 O O . ARG A 1 90 ? -2.991 2.771 13.781 1.00 90.00 90 ARG A O 1
ATOM 692 N N . VAL A 1 91 ? -2.744 3.316 11.621 1.00 90.19 91 VAL A N 1
ATOM 693 C CA . VAL A 1 91 ? -1.957 2.139 11.237 1.00 90.19 91 VAL A CA 1
ATOM 694 C C . VAL A 1 91 ? -0.735 2.591 10.457 1.00 90.19 91 VAL A C 1
ATOM 696 O O . VAL A 1 91 ? -0.869 3.324 9.478 1.00 90.19 91 VAL A O 1
ATOM 699 N N . SER A 1 92 ? 0.454 2.136 10.850 1.00 94.06 92 SER A N 1
ATOM 700 C CA . SER A 1 92 ? 1.662 2.349 10.050 1.00 94.06 92 SER A CA 1
ATOM 701 C C . SER A 1 92 ? 1.849 1.200 9.057 1.00 94.06 92 SER A C 1
ATOM 703 O O . SER A 1 92 ? 1.542 0.045 9.360 1.00 94.06 92 SER A O 1
ATOM 705 N N . TRP A 1 93 ? 2.391 1.499 7.881 1.00 94.44 93 TRP A N 1
ATOM 706 C CA . TRP A 1 93 ? 2.622 0.521 6.821 1.00 94.44 93 TRP A CA 1
ATOM 707 C C . TRP A 1 93 ? 4.029 0.630 6.234 1.00 94.44 93 TRP A C 1
ATOM 709 O O . TRP A 1 93 ? 4.649 1.696 6.242 1.00 94.44 93 TRP A O 1
ATOM 719 N N . GLN A 1 94 ? 4.548 -0.491 5.730 1.00 94.81 94 GLN A N 1
ATOM 720 C CA . GLN A 1 94 ? 5.833 -0.561 5.030 1.00 94.81 94 GLN A CA 1
ATOM 721 C C . GLN A 1 94 ? 5.721 -1.465 3.807 1.00 94.81 94 GLN A C 1
ATOM 723 O O . GLN A 1 94 ? 5.419 -2.647 3.941 1.00 94.81 94 GLN A O 1
ATOM 728 N N . LEU A 1 95 ? 6.024 -0.925 2.632 1.00 94.38 95 LEU A N 1
ATOM 729 C CA . LEU A 1 95 ? 6.196 -1.688 1.404 1.00 94.38 95 LEU A CA 1
ATOM 730 C C . LEU A 1 95 ? 7.673 -2.055 1.248 1.00 94.38 95 LEU A C 1
ATOM 732 O O . LEU A 1 95 ? 8.549 -1.184 1.303 1.00 94.38 95 LEU A O 1
ATOM 736 N N . ARG A 1 96 ? 7.950 -3.338 1.040 1.00 93.44 96 ARG A N 1
ATOM 737 C CA . ARG A 1 96 ? 9.302 -3.866 0.847 1.00 93.44 96 ARG A CA 1
ATOM 738 C C . ARG A 1 96 ? 9.390 -4.706 -0.415 1.00 93.44 96 ARG A C 1
ATOM 740 O O . ARG A 1 96 ? 8.377 -5.192 -0.911 1.00 93.44 96 ARG A O 1
ATOM 747 N N . GLU A 1 97 ? 10.601 -4.884 -0.918 1.00 91.62 97 GLU A N 1
ATOM 748 C CA . GLU A 1 97 ? 10.884 -5.905 -1.925 1.00 91.62 97 GLU A CA 1
ATOM 749 C C . GLU A 1 97 ? 10.594 -7.291 -1.346 1.00 91.62 97 GLU A C 1
ATOM 751 O O . GLU A 1 97 ? 10.909 -7.561 -0.188 1.00 91.62 97 GLU A O 1
ATOM 756 N N . ALA A 1 98 ? 9.980 -8.165 -2.142 1.00 84.06 98 ALA A N 1
ATOM 757 C CA . ALA A 1 98 ? 9.678 -9.529 -1.711 1.00 84.06 98 ALA A CA 1
ATOM 758 C C . ALA A 1 98 ? 10.900 -10.469 -1.773 1.00 84.06 98 ALA A C 1
ATOM 760 O O . ALA A 1 98 ? 10.800 -11.616 -1.345 1.00 84.06 98 ALA A O 1
ATOM 761 N N . ALA A 1 99 ? 12.037 -10.011 -2.314 1.00 69.06 99 ALA A N 1
ATOM 762 C CA . ALA A 1 99 ? 13.243 -10.820 -2.448 1.00 69.06 99 ALA A CA 1
ATOM 763 C C . ALA A 1 99 ? 14.053 -10.886 -1.134 1.00 69.06 99 ALA A C 1
ATOM 765 O O . ALA A 1 99 ? 14.359 -9.856 -0.534 1.00 69.06 99 ALA A O 1
ATOM 766 N N . ASP A 1 100 ? 14.405 -12.126 -0.777 1.00 52.88 100 ASP A N 1
ATOM 767 C CA . ASP A 1 100 ? 15.219 -12.646 0.338 1.00 52.88 100 ASP A CA 1
ATOM 768 C C . ASP A 1 100 ? 14.626 -12.565 1.782 1.00 52.88 100 ASP A C 1
ATOM 770 O O . ASP A 1 100 ? 14.196 -11.493 2.227 1.00 52.88 100 ASP A O 1
ATOM 774 N N . PRO A 1 101 ? 14.600 -13.677 2.570 1.00 53.22 101 PRO A N 1
ATOM 775 C CA . PRO A 1 101 ? 14.020 -13.749 3.927 1.00 53.22 101 PRO A CA 1
ATOM 776 C C . PRO A 1 101 ? 14.714 -12.867 4.973 1.00 53.22 101 PRO A C 1
ATOM 778 O O . PRO A 1 101 ? 14.190 -12.683 6.071 1.00 53.22 101 PRO A O 1
ATOM 781 N N . SER A 1 102 ? 15.877 -12.312 4.631 1.00 56.75 102 SER A N 1
ATOM 782 C CA . SER A 1 102 ? 16.644 -11.335 5.410 1.00 56.75 102 SER A CA 1
ATOM 783 C C . SER A 1 102 ? 15.954 -9.961 5.509 1.00 56.75 102 SER A C 1
ATOM 785 O O . SER A 1 102 ? 16.339 -9.124 6.328 1.00 56.75 102 SER A O 1
ATOM 787 N N . GLY A 1 103 ? 14.880 -9.749 4.739 1.00 58.78 103 GLY A N 1
ATOM 788 C CA . GLY A 1 103 ? 14.044 -8.558 4.785 1.00 58.78 103 GLY A CA 1
ATOM 789 C C . GLY A 1 103 ? 14.420 -7.582 3.681 1.00 58.78 103 GLY A C 1
ATOM 790 O O . GLY A 1 103 ? 15.183 -6.646 3.914 1.00 58.78 103 GLY A O 1
ATOM 791 N N . GLY A 1 104 ? 13.824 -7.782 2.503 1.00 75.81 104 GLY A N 1
ATOM 792 C CA . GLY A 1 104 ? 14.029 -6.958 1.316 1.00 75.81 104 GLY A CA 1
ATOM 793 C C . GLY A 1 104 ? 13.937 -5.446 1.560 1.00 75.81 104 GLY A C 1
ATOM 794 O O . GLY A 1 104 ? 13.352 -4.955 2.538 1.00 75.81 104 GLY A O 1
ATOM 795 N N . ALA A 1 105 ? 14.545 -4.687 0.647 1.00 86.75 105 ALA A N 1
ATOM 796 C CA . ALA A 1 105 ? 14.705 -3.248 0.789 1.00 86.75 105 ALA A CA 1
ATOM 797 C C . ALA A 1 105 ? 13.367 -2.520 0.981 1.00 86.75 105 ALA A C 1
ATOM 799 O O . ALA A 1 105 ? 12.352 -2.863 0.374 1.00 86.75 105 ALA A O 1
ATOM 800 N N . ARG A 1 106 ? 13.371 -1.466 1.808 1.00 92.00 106 ARG A N 1
ATOM 801 C CA . ARG A 1 106 ? 12.193 -0.613 2.003 1.00 92.00 106 ARG A CA 1
ATOM 802 C C . ARG A 1 106 ? 11.966 0.243 0.757 1.00 92.00 106 ARG A C 1
ATOM 804 O O . ARG A 1 106 ? 12.800 1.080 0.416 1.00 92.00 106 ARG A O 1
ATOM 811 N N . LEU A 1 107 ? 10.821 0.038 0.116 1.00 94.38 107 LEU A N 1
ATOM 812 C CA . LEU A 1 107 ? 10.393 0.743 -1.092 1.00 94.38 107 LEU A CA 1
ATOM 813 C C . LEU A 1 107 ? 9.590 1.995 -0.738 1.00 94.38 107 LEU A C 1
ATOM 815 O O . LEU A 1 107 ? 9.854 3.078 -1.257 1.00 94.38 107 LEU A O 1
ATOM 819 N N . ALA A 1 108 ? 8.647 1.858 0.195 1.00 95.81 108 ALA A N 1
ATOM 820 C CA . ALA A 1 108 ? 7.822 2.951 0.692 1.00 95.81 108 ALA A CA 1
ATOM 821 C C . ALA A 1 108 ? 7.334 2.670 2.119 1.00 95.81 108 ALA A C 1
ATOM 823 O O . ALA A 1 108 ? 7.352 1.533 2.588 1.00 95.81 108 ALA A O 1
ATOM 824 N N . GLU A 1 109 ? 6.908 3.708 2.822 1.00 96.69 109 GLU A N 1
ATOM 825 C CA . GLU A 1 109 ? 6.330 3.602 4.161 1.00 96.69 109 GLU A CA 1
ATOM 826 C C . GLU A 1 109 ? 5.391 4.762 4.448 1.00 96.69 109 GLU A C 1
ATOM 828 O O . GLU A 1 109 ? 5.483 5.820 3.821 1.00 96.69 109 GLU A O 1
ATOM 833 N N . GLY A 1 110 ? 4.538 4.597 5.448 1.00 95.94 110 GLY A N 1
ATOM 834 C CA . GLY A 1 110 ? 3.638 5.662 5.833 1.00 95.94 110 GLY A CA 1
ATOM 835 C C . GLY A 1 110 ? 2.693 5.291 6.953 1.00 95.94 110 GLY A C 1
ATOM 836 O O . GLY A 1 110 ? 2.894 4.313 7.675 1.00 95.94 110 GLY A O 1
ATOM 837 N N . GLU A 1 111 ? 1.658 6.107 7.075 1.00 95.62 111 GLU A N 1
ATOM 838 C CA . GLU A 1 111 ? 0.591 5.953 8.048 1.00 95.62 111 GLU A CA 1
ATOM 839 C C . GLU A 1 111 ? -0.768 6.207 7.390 1.00 95.62 111 GLU A C 1
ATOM 841 O O . GLU A 1 111 ? -0.899 7.031 6.481 1.00 95.62 111 GLU A O 1
ATOM 846 N N . LEU A 1 112 ? -1.771 5.458 7.842 1.00 93.69 112 LEU A N 1
ATOM 847 C CA . LEU A 1 112 ? -3.170 5.570 7.443 1.00 93.69 112 LEU A CA 1
ATOM 848 C C . LEU A 1 112 ? -4.025 5.803 8.681 1.00 93.69 112 LEU A C 1
ATOM 850 O O . LEU A 1 112 ? -3.708 5.310 9.769 1.00 93.69 112 LEU A O 1
ATOM 854 N N . ARG A 1 113 ? -5.161 6.468 8.486 1.00 92.88 113 ARG A N 1
ATOM 855 C CA . ARG A 1 113 ? -6.247 6.503 9.463 1.00 92.88 113 ARG A CA 1
ATOM 856 C C . ARG A 1 113 ? -7.418 5.690 8.926 1.00 92.88 113 ARG A C 1
ATOM 858 O O . ARG A 1 113 ? -7.933 5.975 7.852 1.00 92.88 113 ARG A O 1
ATOM 865 N N . LEU A 1 114 ? -7.820 4.674 9.674 1.00 89.81 114 LEU A N 1
ATOM 866 C CA . LEU A 1 114 ? -8.961 3.813 9.384 1.00 89.81 114 LEU A CA 1
ATOM 867 C C . LEU A 1 114 ? -10.174 4.272 10.182 1.00 89.81 114 LEU A C 1
ATOM 869 O O . LEU A 1 114 ? -10.028 4.790 11.291 1.00 89.81 114 LEU A O 1
ATOM 873 N N . ALA A 1 115 ? -11.368 4.033 9.655 1.00 88.56 115 ALA A N 1
ATOM 874 C CA . ALA A 1 115 ? -12.595 4.268 10.395 1.00 88.56 115 ALA A CA 1
ATOM 875 C C . ALA A 1 115 ? -12.678 3.396 11.665 1.00 88.56 115 ALA A C 1
ATOM 877 O O . ALA A 1 115 ? -12.012 2.359 11.808 1.00 88.56 115 ALA A O 1
ATOM 878 N N . ALA A 1 116 ? -13.519 3.825 12.603 1.00 81.25 116 ALA A N 1
ATOM 879 C CA . ALA A 1 116 ? -13.854 3.029 13.774 1.00 81.25 116 ALA A CA 1
ATOM 880 C C . ALA A 1 116 ? -14.599 1.737 13.372 1.00 81.25 116 ALA A C 1
ATOM 882 O O . ALA A 1 116 ? -15.125 1.622 12.260 1.00 81.25 116 ALA A O 1
ATOM 883 N N . ALA A 1 117 ? -14.629 0.740 14.259 1.00 71.12 117 ALA A N 1
ATOM 884 C CA . ALA A 1 117 ? -15.334 -0.512 13.983 1.00 71.12 117 ALA A CA 1
ATOM 885 C C . ALA A 1 117 ? -16.836 -0.239 13.784 1.00 71.12 117 ALA A C 1
ATOM 887 O O . ALA A 1 117 ? -17.439 0.478 14.573 1.00 71.12 117 ALA A O 1
ATOM 888 N N . GLY A 1 118 ? -17.443 -0.810 12.741 1.00 64.69 118 GLY A N 1
ATOM 889 C CA . GLY A 1 118 ? -18.882 -0.662 12.484 1.00 64.69 118 GLY A CA 1
ATOM 890 C C . GLY A 1 118 ? -19.300 0.625 11.760 1.00 64.69 118 GLY A C 1
ATOM 891 O O . GLY A 1 118 ? -20.474 0.758 11.416 1.00 64.69 118 GLY A O 1
ATOM 892 N N . ALA A 1 119 ? -18.374 1.539 11.448 1.00 60.59 119 ALA A N 1
ATOM 893 C CA . ALA A 1 119 ? -18.657 2.670 10.566 1.00 60.59 119 ALA A CA 1
ATOM 894 C C . ALA A 1 119 ? -18.862 2.172 9.121 1.00 60.59 119 ALA A C 1
ATOM 896 O O . ALA A 1 119 ? -17.902 1.828 8.426 1.00 60.59 119 ALA A O 1
ATOM 897 N N . LYS A 1 120 ? -20.117 2.106 8.655 1.00 52.16 120 LYS A N 1
ATOM 898 C CA . LYS A 1 120 ? -20.419 1.896 7.230 1.00 52.16 120 LYS A CA 1
ATOM 899 C C . LYS A 1 120 ? -20.026 3.156 6.457 1.00 52.16 120 LYS A C 1
ATOM 901 O O . LYS A 1 120 ? -20.371 4.259 6.868 1.00 52.16 120 LYS A O 1
ATOM 906 N N . GLY A 1 121 ? -19.269 2.974 5.374 1.00 48.12 121 GLY A N 1
ATOM 907 C CA . GLY A 1 121 ? -18.675 4.061 4.600 1.00 48.12 121 GLY A CA 1
ATOM 908 C C . GLY A 1 121 ? -19.708 5.079 4.123 1.00 48.12 121 GLY A C 1
ATOM 909 O O . GLY A 1 121 ? -20.599 4.745 3.348 1.00 48.12 121 GLY A O 1
ATOM 910 N N . ALA A 1 122 ? -19.554 6.328 4.555 1.00 42.53 122 ALA A N 1
ATOM 911 C CA . ALA A 1 122 ? -20.016 7.454 3.765 1.00 42.53 122 ALA A CA 1
ATOM 912 C C . ALA A 1 122 ? -18.991 7.627 2.640 1.00 42.53 122 ALA A C 1
ATOM 914 O O . ALA A 1 122 ? -17.834 7.959 2.896 1.00 42.53 122 ALA A O 1
ATOM 915 N N . ALA A 1 123 ? -19.386 7.301 1.412 1.00 37.66 123 ALA A N 1
ATOM 916 C CA . ALA A 1 123 ? -18.587 7.606 0.239 1.00 37.66 123 ALA A CA 1
ATOM 917 C C . ALA A 1 123 ? -18.480 9.134 0.125 1.00 37.66 123 ALA A C 1
ATOM 919 O O . ALA A 1 123 ? -19.480 9.801 -0.133 1.00 37.66 123 ALA A O 1
ATOM 920 N N . CYS A 1 124 ? -17.289 9.687 0.344 1.00 33.00 124 CYS A N 1
ATOM 921 C CA . CYS A 1 124 ? -16.976 11.020 -0.154 1.00 33.00 124 CYS A CA 1
ATOM 922 C C . CYS A 1 124 ? -16.590 10.855 -1.627 1.00 33.00 124 CYS A C 1
ATOM 924 O O . CYS A 1 124 ? -15.601 10.183 -1.926 1.00 33.00 124 CYS A O 1
ATOM 926 N N . VAL A 1 125 ? -17.442 11.387 -2.506 1.00 35.19 125 VAL A N 1
ATOM 927 C CA . VAL A 1 125 ? -17.208 11.539 -3.951 1.00 35.19 125 VAL A CA 1
ATOM 928 C C . VAL A 1 125 ? -16.230 12.684 -4.181 1.00 35.19 125 VAL A C 1
ATOM 930 O O . VAL A 1 125 ? -16.373 13.705 -3.469 1.00 35.19 125 VAL A O 1
#

Sequence (125 aa):
MPPQPVDMRFAPAAFMREDHFPGAPCVPGSCLLEAVRRAAEQAFARPVLEVTQARFRRFVRPGQACRLYWKLPGPAAVMSGAAEAALPVRVSWQLREAADPSGGARLAEGELRLAAAGAKGAACV

Radius of gyration: 16.06 Å; chains: 1; bounding box: 37×25×51 Å